Protein AF-A0ABD2MLB4-F1 (afdb_monomer_lite)

Radius of gyration: 31.61 Å; chains: 1; bounding box: 56×36×117 Å

Sequence (147 aa):
MHKDCSLLENDLTQLEETDLIDKVALILRNTILKMEKTKLPSKIKTNDLIAGECAIPDKLDRFFKVFIGGKDIRRRDSLNCNRLSSSMAADAIFAYVDTLNGKETLHDTVGIIYQNIDNNSQSELNQDDGNAENSSPTRPPQKENDL

Secondary structure (DSSP, 8-state):
--SSHHHHHHHHHHHHHHHHHHHHHHHHHHHHHT---PPPPSS--HHHHHH-SSPPPHHHHHHHHHHHH-S-HHHHTSHHHHHHHHHHHHHHHHHHHHHHHT--HHHHHHHHHHHHHHHTTSTTS----------------------

pLDDT: mean 73.86, std 20.52, range [32.25, 96.62]

Foldseek 3Di:
DPPPVVVVVVVVVVVVVVVVVVVLVVVLLVQLVPFDFADADPDDDPVSVVVDRGDQDPSQLVVQLCVPQNPDPVSSPDPVNNVVSRVVSVVVSVVSVCVVVVDPVVCVVVVVVVVVVVVVVPVPPDDDDDDDDDDDDDDDDDDDDDD

Organism: NCBI:txid559131

Structure (mmCIF, N/CA/C/O backbone):
data_AF-A0ABD2MLB4-F1
#
_entry.id   AF-A0ABD2MLB4-F1
#
loop_
_atom_site.group_PDB
_atom_site.id
_atom_site.type_symbol
_atom_site.label_atom_id
_atom_site.label_alt_id
_atom_site.label_comp_id
_atom_site.label_asym_id
_atom_site.label_entity_id
_atom_site.label_seq_id
_atom_site.pdbx_PDB_ins_code
_atom_site.Cartn_x
_atom_site.Cartn_y
_atom_site.Cartn_z
_atom_site.occupancy
_atom_site.B_iso_or_equiv
_atom_site.auth_seq_id
_atom_site.auth_comp_id
_atom_site.auth_asym_id
_atom_site.auth_atom_id
_atom_site.pdbx_PDB_model_num
ATOM 1 N N . MET A 1 1 ? 21.680 5.109 -42.507 1.00 45.09 1 MET A N 1
ATOM 2 C CA . MET A 1 1 ? 20.267 5.419 -42.190 1.00 45.09 1 MET A CA 1
ATOM 3 C C . MET A 1 1 ? 19.726 4.380 -41.204 1.00 45.09 1 MET A C 1
ATOM 5 O O . MET A 1 1 ? 18.995 3.491 -41.607 1.00 45.09 1 MET A O 1
ATOM 9 N N . HIS A 1 2 ? 20.156 4.414 -39.939 1.00 51.91 2 HIS A N 1
ATOM 10 C CA . HIS A 1 2 ? 19.795 3.399 -38.923 1.00 51.91 2 HIS A CA 1
ATOM 11 C C . HIS A 1 2 ? 19.456 4.015 -37.551 1.00 51.91 2 HIS A C 1
ATOM 13 O O . HIS A 1 2 ? 19.397 3.301 -36.561 1.00 51.91 2 HIS A O 1
ATOM 19 N N . LYS A 1 3 ? 19.266 5.340 -37.470 1.00 54.56 3 LYS A N 1
ATOM 20 C CA . LYS A 1 3 ? 19.059 6.044 -36.191 1.00 54.56 3 LYS A CA 1
ATOM 21 C C . LYS A 1 3 ? 17.592 6.352 -35.866 1.00 54.56 3 LYS A C 1
ATOM 23 O O . LYS A 1 3 ? 17.296 6.634 -34.714 1.00 54.56 3 LYS A O 1
ATOM 28 N N . ASP A 1 4 ? 16.688 6.231 -36.837 1.00 56.69 4 ASP A N 1
ATOM 29 C CA . ASP A 1 4 ? 15.290 6.654 -36.660 1.00 56.69 4 ASP A CA 1
ATOM 30 C C . ASP A 1 4 ? 14.377 5.518 -36.156 1.00 56.69 4 ASP A C 1
ATOM 32 O O . ASP A 1 4 ? 13.386 5.776 -35.484 1.00 56.69 4 ASP A O 1
ATOM 36 N N . CYS A 1 5 ? 14.741 4.250 -36.393 1.00 54.59 5 CYS A N 1
ATOM 37 C CA . CYS A 1 5 ? 13.963 3.094 -35.920 1.00 54.59 5 CYS A CA 1
ATOM 38 C C . CYS A 1 5 ? 14.118 2.852 -34.408 1.00 54.59 5 CYS A C 1
ATOM 40 O O . CYS A 1 5 ? 13.152 2.504 -33.740 1.00 54.59 5 CYS A O 1
ATOM 42 N N . SER A 1 6 ? 15.314 3.088 -33.856 1.00 60.94 6 SER A N 1
ATOM 43 C CA . SER A 1 6 ? 15.604 2.857 -32.434 1.00 60.94 6 SER A CA 1
ATOM 44 C C . SER A 1 6 ? 14.951 3.876 -31.498 1.00 60.94 6 SER A C 1
ATOM 46 O O . SER A 1 6 ? 14.780 3.593 -30.320 1.00 60.94 6 SER A O 1
ATOM 48 N N . LEU A 1 7 ? 14.621 5.075 -31.990 1.00 60.75 7 LEU A N 1
ATOM 49 C CA . LEU A 1 7 ? 13.908 6.083 -31.197 1.00 60.75 7 LEU A CA 1
ATOM 50 C C . LEU A 1 7 ? 12.428 5.715 -31.040 1.00 60.75 7 LEU A C 1
ATOM 52 O O . LEU A 1 7 ? 11.910 5.740 -29.931 1.00 60.75 7 LEU A O 1
ATOM 56 N N . LEU A 1 8 ? 11.788 5.270 -32.124 1.00 65.12 8 LEU A N 1
ATOM 57 C CA . LEU A 1 8 ? 10.371 4.899 -32.120 1.00 65.12 8 LEU A CA 1
ATOM 58 C C . LEU A 1 8 ? 10.072 3.676 -31.242 1.00 65.12 8 LEU A C 1
ATOM 60 O O . LEU A 1 8 ? 9.047 3.654 -30.570 1.00 65.12 8 LEU A O 1
ATOM 64 N N . GLU A 1 9 ? 10.957 2.675 -31.211 1.00 67.94 9 GLU A N 1
ATOM 65 C CA . GLU A 1 9 ? 10.785 1.498 -30.339 1.00 67.94 9 GLU A CA 1
ATOM 66 C C . GLU A 1 9 ? 10.894 1.849 -28.848 1.00 67.94 9 GLU A C 1
ATOM 68 O O . GLU A 1 9 ? 10.151 1.306 -28.027 1.00 67.94 9 GLU A O 1
ATOM 73 N N . ASN A 1 10 ? 11.778 2.788 -28.495 1.00 71.62 10 ASN A N 1
ATOM 74 C CA . ASN A 1 10 ? 11.941 3.257 -27.118 1.00 71.62 10 ASN A CA 1
ATOM 75 C C . ASN A 1 10 ? 10.748 4.103 -26.651 1.00 71.62 10 ASN A C 1
ATOM 77 O O . ASN A 1 10 ? 10.322 3.987 -25.506 1.00 71.62 10 ASN A O 1
ATOM 81 N N . ASP A 1 11 ? 10.188 4.929 -27.533 1.00 73.62 11 ASP A N 1
ATOM 82 C CA . ASP A 1 11 ? 9.015 5.744 -27.211 1.00 73.62 11 ASP A CA 1
ATOM 83 C C . ASP A 1 11 ? 7.753 4.878 -27.069 1.00 73.62 11 ASP A C 1
ATOM 85 O O . ASP A 1 11 ? 6.936 5.101 -26.173 1.00 73.62 11 ASP A O 1
ATOM 89 N N . LEU A 1 12 ? 7.609 3.845 -27.909 1.00 70.75 12 LEU A N 1
ATOM 90 C CA . LEU A 1 12 ? 6.480 2.913 -27.839 1.00 70.75 12 LEU A CA 1
ATOM 91 C C . LEU A 1 12 ? 6.517 2.074 -26.553 1.00 70.75 12 LEU A C 1
ATOM 93 O O . LEU A 1 12 ? 5.494 1.913 -25.892 1.00 70.75 12 LEU A O 1
ATOM 97 N N . THR A 1 13 ? 7.700 1.597 -26.159 1.00 77.50 13 THR A N 1
ATOM 98 C CA . THR A 1 13 ? 7.878 0.847 -24.904 1.00 77.50 13 THR A CA 1
ATOM 99 C C . THR A 1 13 ? 7.628 1.712 -23.671 1.00 77.50 13 THR A C 1
ATOM 101 O O . THR A 1 13 ? 6.965 1.261 -22.741 1.00 77.50 13 THR A O 1
ATOM 104 N N . GLN A 1 14 ? 8.065 2.974 -23.669 1.00 78.50 14 GLN A N 1
ATOM 105 C CA . GLN A 1 14 ? 7.768 3.903 -22.570 1.00 78.50 14 GLN A CA 1
ATOM 106 C C . GLN A 1 14 ? 6.272 4.206 -22.433 1.00 78.50 14 GLN A C 1
ATOM 108 O O . GLN A 1 14 ? 5.761 4.316 -21.313 1.00 78.50 14 GLN A O 1
ATOM 113 N N . LEU A 1 15 ? 5.559 4.332 -23.557 1.00 78.94 15 LEU A N 1
ATOM 114 C CA . LEU A 1 15 ? 4.114 4.547 -23.545 1.00 78.94 15 LEU A CA 1
ATOM 115 C C . LEU A 1 15 ? 3.385 3.338 -22.938 1.00 78.94 15 LEU A C 1
ATOM 117 O O . LEU A 1 15 ? 2.549 3.505 -22.052 1.00 78.94 15 LEU A O 1
ATOM 121 N N . GLU A 1 16 ? 3.765 2.121 -23.338 1.00 88.81 16 GLU A N 1
ATOM 122 C CA . GLU A 1 16 ? 3.211 0.878 -22.784 1.00 88.81 16 GLU A CA 1
ATOM 123 C C . GLU A 1 16 ? 3.507 0.712 -21.282 1.00 88.81 16 GLU A C 1
ATOM 125 O O . GLU A 1 16 ? 2.643 0.273 -20.515 1.00 88.81 16 GLU A O 1
ATOM 130 N N . GLU A 1 17 ? 4.713 1.078 -20.838 1.00 89.69 17 GLU A N 1
ATOM 131 C CA . GLU A 1 17 ? 5.088 1.052 -19.420 1.00 89.69 17 GLU A CA 1
ATOM 132 C C . GLU A 1 17 ? 4.268 2.047 -18.591 1.00 89.69 17 GLU A C 1
ATOM 134 O O . GLU A 1 17 ? 3.810 1.705 -17.496 1.00 89.69 17 GLU A O 1
ATOM 139 N N . THR A 1 18 ? 4.033 3.249 -19.119 1.00 90.44 18 THR A N 1
ATOM 140 C CA . THR A 1 18 ? 3.243 4.289 -18.443 1.00 90.44 18 THR A CA 1
ATOM 141 C C . THR A 1 18 ? 1.794 3.841 -18.258 1.00 90.44 18 THR A C 1
ATOM 143 O O . THR A 1 18 ? 1.277 3.866 -17.138 1.00 90.44 18 THR A O 1
ATOM 146 N N . ASP A 1 19 ? 1.170 3.315 -19.315 1.00 93.31 19 ASP A N 1
ATOM 147 C CA . ASP A 1 19 ? -0.199 2.792 -19.259 1.00 93.31 19 ASP A CA 1
ATOM 148 C C . ASP A 1 19 ? -0.334 1.639 -18.250 1.00 93.31 19 ASP A C 1
ATOM 150 O O . ASP A 1 19 ? -1.340 1.510 -17.538 1.00 93.31 19 ASP A O 1
ATOM 154 N N . LEU A 1 20 ? 0.689 0.783 -18.158 1.00 94.25 20 LEU A N 1
ATOM 155 C CA . LEU A 1 20 ? 0.720 -0.305 -17.188 1.00 94.25 20 LEU A CA 1
ATOM 156 C C . LEU A 1 20 ? 0.802 0.222 -15.750 1.00 94.25 20 LEU A C 1
ATOM 158 O O . LEU A 1 20 ? 0.075 -0.274 -14.881 1.00 94.25 20 LEU A O 1
ATOM 162 N N . ILE A 1 21 ? 1.661 1.212 -15.497 1.00 94.25 21 ILE A N 1
ATOM 163 C CA . ILE A 1 21 ? 1.806 1.848 -14.183 1.00 94.25 21 ILE A CA 1
ATOM 164 C C . ILE A 1 21 ? 0.480 2.482 -13.758 1.00 94.25 21 ILE A C 1
ATOM 166 O O . ILE A 1 21 ? -0.002 2.191 -12.659 1.00 94.25 21 ILE A O 1
ATOM 170 N N . ASP A 1 22 ? -0.159 3.254 -14.637 1.00 94.69 22 ASP A N 1
ATOM 171 C CA . ASP A 1 22 ? -1.439 3.908 -14.354 1.00 94.69 22 ASP A CA 1
ATOM 172 C C . ASP A 1 22 ? -2.541 2.892 -14.058 1.00 94.69 22 ASP A C 1
ATOM 174 O O . ASP A 1 22 ? -3.305 3.026 -13.095 1.00 94.69 22 ASP A O 1
ATOM 178 N N . LYS A 1 23 ? -2.593 1.802 -14.826 1.00 96.12 23 LYS A N 1
ATOM 179 C CA . LYS A 1 23 ? -3.549 0.719 -14.589 1.00 96.12 23 LYS A CA 1
ATOM 180 C C . LYS A 1 23 ? -3.341 0.062 -13.226 1.00 96.12 23 LYS A C 1
ATOM 182 O O . LYS A 1 23 ? -4.318 -0.194 -12.516 1.00 96.12 23 LYS A O 1
ATOM 187 N N . VAL A 1 24 ? -2.093 -0.211 -12.839 1.00 95.19 24 VAL A N 1
ATOM 188 C CA . VAL A 1 24 ? -1.772 -0.761 -11.513 1.00 95.19 24 VAL A CA 1
ATOM 189 C C . VAL A 1 24 ? -2.162 0.234 -10.420 1.00 95.19 24 VAL A C 1
ATOM 191 O O . VAL A 1 24 ? -2.844 -0.157 -9.470 1.00 95.19 24 VAL A O 1
ATOM 194 N N . ALA A 1 25 ? -1.819 1.513 -10.576 1.00 94.19 25 ALA A N 1
ATOM 195 C CA . ALA A 1 25 ? -2.162 2.565 -9.626 1.00 94.19 25 ALA A CA 1
ATOM 196 C C . ALA A 1 25 ? -3.681 2.673 -9.417 1.00 94.19 25 ALA A C 1
ATOM 198 O O . ALA A 1 25 ? -4.150 2.676 -8.277 1.00 94.19 25 ALA A O 1
ATOM 199 N N . LEU A 1 26 ? -4.474 2.658 -10.493 1.00 94.94 26 LEU A N 1
ATOM 200 C CA . LEU A 1 26 ? -5.938 2.677 -10.421 1.00 94.94 26 LEU A CA 1
ATOM 201 C C . LEU A 1 26 ? -6.509 1.441 -9.717 1.00 94.94 26 LEU A C 1
ATOM 203 O O . LEU A 1 26 ? -7.459 1.556 -8.937 1.00 94.94 26 LEU A O 1
ATOM 207 N N . ILE A 1 27 ? -5.938 0.256 -9.955 1.00 95.88 27 ILE A N 1
ATOM 208 C CA . ILE A 1 27 ? -6.348 -0.973 -9.264 1.00 95.88 27 ILE A CA 1
ATOM 209 C C . ILE A 1 27 ? -6.075 -0.861 -7.762 1.00 95.88 27 ILE A C 1
ATOM 211 O O . ILE A 1 27 ? -6.960 -1.184 -6.963 1.00 95.88 27 ILE A O 1
ATOM 215 N N . LEU A 1 28 ? -4.885 -0.404 -7.368 1.00 95.50 28 LEU A N 1
ATOM 216 C CA . LEU A 1 28 ? -4.516 -0.248 -5.959 1.00 95.50 28 LEU A CA 1
ATOM 217 C C . LEU A 1 28 ? -5.380 0.818 -5.279 1.00 95.50 28 LEU A C 1
ATOM 219 O O . LEU A 1 28 ? -5.978 0.539 -4.241 1.00 95.50 28 LEU A O 1
ATOM 223 N N . ARG A 1 29 ? -5.569 1.977 -5.919 1.00 93.00 29 ARG A N 1
ATOM 224 C CA . ARG A 1 29 ? -6.463 3.051 -5.460 1.00 93.00 29 ARG A CA 1
ATOM 225 C C . ARG A 1 29 ? -7.878 2.541 -5.205 1.00 93.00 29 ARG A C 1
ATOM 227 O O . ARG A 1 29 ? -8.436 2.748 -4.133 1.00 93.00 29 ARG A O 1
ATOM 234 N N . ASN A 1 30 ? -8.458 1.836 -6.174 1.00 93.00 30 ASN A N 1
ATOM 235 C CA . ASN A 1 30 ? -9.805 1.282 -6.043 1.00 93.00 30 ASN A CA 1
ATOM 236 C C . ASN A 1 30 ? -9.890 0.193 -4.970 1.00 93.00 30 ASN A C 1
ATOM 238 O O . ASN A 1 30 ? -10.950 0.007 -4.378 1.00 93.00 30 ASN A O 1
ATOM 242 N N . THR A 1 31 ? -8.794 -0.525 -4.724 1.00 94.00 31 THR A N 1
ATOM 243 C CA . THR A 1 31 ? -8.714 -1.512 -3.644 1.00 94.00 31 THR A CA 1
ATOM 244 C C . THR A 1 31 ? -8.750 -0.820 -2.281 1.00 94.00 31 THR A C 1
ATOM 246 O O . THR A 1 31 ? -9.524 -1.237 -1.426 1.00 94.00 31 THR A O 1
ATOM 249 N N . ILE A 1 32 ? -7.998 0.271 -2.102 1.00 91.62 32 ILE A N 1
ATOM 250 C CA . ILE A 1 32 ? -8.011 1.072 -0.867 1.00 91.62 32 ILE A CA 1
ATOM 251 C C . ILE A 1 32 ? -9.375 1.749 -0.670 1.00 91.62 32 ILE A C 1
ATOM 253 O O . ILE A 1 32 ? -9.913 1.746 0.426 1.00 91.62 32 ILE A O 1
ATOM 257 N N . LEU A 1 33 ? -10.001 2.280 -1.724 1.00 89.69 33 LEU A N 1
ATOM 258 C CA . LEU A 1 33 ? -11.321 2.918 -1.607 1.00 89.69 33 LEU A CA 1
ATOM 259 C C . LEU A 1 33 ? -12.436 1.968 -1.161 1.00 89.69 33 LEU A C 1
ATOM 261 O O . LEU A 1 33 ? -13.381 2.400 -0.506 1.00 89.69 33 LEU A O 1
ATOM 265 N N . LYS A 1 34 ? -12.358 0.697 -1.561 1.00 89.94 34 LYS A N 1
ATOM 266 C CA . LYS A 1 34 ? -13.395 -0.311 -1.299 1.00 89.94 34 LYS A CA 1
ATOM 267 C C . LYS A 1 34 ? -13.144 -1.123 -0.031 1.00 89.94 34 LYS A C 1
ATOM 269 O O . LYS A 1 34 ? -13.905 -2.045 0.239 1.00 89.94 34 LYS A O 1
ATOM 274 N N . MET A 1 35 ? -12.076 -0.830 0.706 1.00 88.88 35 MET A N 1
ATOM 275 C CA . MET A 1 35 ? -11.754 -1.567 1.920 1.00 88.88 35 MET A CA 1
ATOM 276 C C . MET A 1 35 ? -12.765 -1.279 3.032 1.00 88.88 35 MET A C 1
ATOM 278 O O . MET A 1 35 ? -13.222 -0.146 3.207 1.00 88.88 35 MET A O 1
ATOM 282 N N . GLU A 1 36 ? -13.084 -2.304 3.812 1.00 84.62 36 GLU A N 1
ATOM 283 C CA . GLU A 1 36 ? -13.918 -2.156 4.997 1.00 84.62 36 GLU A CA 1
ATOM 284 C C . GLU A 1 36 ? -13.094 -1.547 6.137 1.00 84.62 36 GLU A C 1
ATOM 286 O O . GLU A 1 36 ? -11.960 -1.955 6.394 1.00 84.62 36 GLU A O 1
ATOM 291 N N . LYS A 1 37 ? -13.667 -0.546 6.810 1.00 82.19 37 LYS A N 1
ATOM 292 C CA . LYS A 1 37 ? -13.062 0.108 7.974 1.00 82.19 37 LYS A CA 1
ATOM 293 C C . LYS A 1 37 ? -13.878 -0.241 9.203 1.00 82.19 37 LYS A C 1
ATOM 295 O O . LYS A 1 37 ? -15.079 0.031 9.248 1.00 82.19 37 LYS A O 1
ATOM 300 N N . THR A 1 38 ? -13.230 -0.816 10.203 1.00 81.56 38 THR A N 1
ATOM 301 C CA . THR A 1 38 ? -13.851 -1.101 11.494 1.00 81.56 38 THR A CA 1
ATOM 302 C C . THR A 1 38 ? -13.554 0.039 12.450 1.00 81.56 38 THR A C 1
ATOM 304 O O . THR A 1 38 ? -12.399 0.410 12.642 1.00 81.56 38 THR A O 1
ATOM 307 N N . LYS A 1 39 ? -14.597 0.605 13.063 1.00 79.12 39 LYS A N 1
ATOM 308 C CA . LYS A 1 39 ? -14.409 1.614 14.108 1.00 79.12 39 LYS A CA 1
ATOM 309 C C . LYS A 1 39 ? -13.783 0.960 15.333 1.00 79.12 39 LYS A C 1
ATOM 311 O O . LYS A 1 39 ? -14.270 -0.078 15.783 1.00 79.12 39 LYS A O 1
ATOM 316 N N . LEU A 1 40 ? -12.761 1.604 15.889 1.00 80.12 40 LEU A N 1
ATOM 317 C CA . LEU A 1 40 ? -12.203 1.208 17.175 1.00 80.12 40 LEU A CA 1
ATOM 318 C C . LEU A 1 40 ? -13.282 1.272 18.273 1.00 80.12 40 LEU A C 1
ATOM 320 O O . LEU A 1 40 ? -14.158 2.147 18.244 1.00 80.12 40 LEU A O 1
ATOM 324 N N . PRO A 1 41 ? -13.245 0.345 19.244 1.00 83.00 41 PRO A N 1
ATOM 325 C CA . PRO A 1 41 ? -14.149 0.377 20.383 1.00 83.00 41 PRO A CA 1
ATOM 326 C C . PRO A 1 41 ? -13.892 1.623 21.241 1.00 83.00 41 PRO A C 1
ATOM 328 O O . PRO A 1 41 ? -12.777 2.131 21.316 1.00 83.00 41 PRO A O 1
ATOM 331 N N . SER A 1 42 ? -14.921 2.089 21.955 1.00 83.19 42 SER A N 1
ATOM 332 C CA . SER A 1 42 ? -14.832 3.2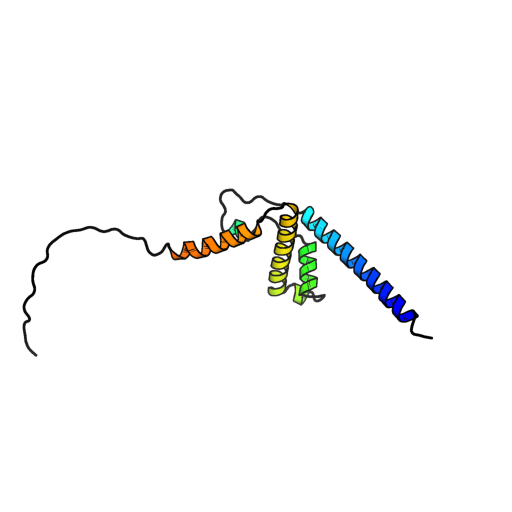90 22.805 1.00 83.19 42 SER A CA 1
ATOM 333 C C . SER A 1 42 ? -13.792 3.180 23.925 1.00 83.19 42 SER A C 1
ATOM 335 O O . SER A 1 42 ? -13.241 4.188 24.357 1.00 83.19 42 SER A O 1
ATOM 337 N N . LYS A 1 43 ? -13.510 1.962 24.398 1.00 87.31 43 LYS A N 1
ATOM 338 C CA . LYS A 1 43 ? -12.449 1.671 25.364 1.00 87.31 43 LYS A CA 1
ATOM 339 C C . LYS A 1 43 ? -11.350 0.868 24.672 1.00 87.31 43 LYS A C 1
ATOM 341 O O . LYS A 1 43 ? -11.429 -0.357 24.616 1.00 87.31 43 LYS A O 1
ATOM 346 N N . ILE A 1 44 ? -10.356 1.581 24.153 1.00 85.25 44 ILE A N 1
ATOM 347 C CA . ILE A 1 44 ? -9.230 1.023 23.398 1.00 85.25 44 ILE A CA 1
ATOM 348 C C . ILE A 1 44 ? -8.314 0.212 24.324 1.00 85.25 44 ILE A C 1
ATOM 350 O O . ILE A 1 44 ? -7.943 0.668 25.408 1.00 85.25 44 ILE A O 1
ATOM 354 N N . LYS A 1 45 ? -7.930 -0.990 23.887 1.00 88.50 45 LYS A N 1
ATOM 355 C CA . LYS A 1 45 ? -6.878 -1.817 24.493 1.00 88.50 45 LYS A CA 1
ATOM 356 C C . LYS A 1 45 ? -5.672 -1.920 23.559 1.00 88.50 45 LYS A C 1
ATOM 358 O O . LYS A 1 45 ? -5.772 -1.682 22.360 1.00 88.50 45 LYS A O 1
ATOM 363 N N . THR A 1 46 ? -4.536 -2.373 24.089 1.00 82.38 46 THR A N 1
ATOM 364 C CA . THR A 1 46 ? -3.302 -2.598 23.312 1.00 82.38 46 THR A CA 1
ATOM 365 C C . THR A 1 46 ? -3.521 -3.501 22.096 1.00 82.38 46 THR A C 1
ATOM 367 O O . THR A 1 46 ? -2.986 -3.229 21.028 1.00 82.38 46 THR A O 1
ATOM 370 N N . ASN A 1 47 ? -4.349 -4.541 22.222 1.00 82.19 47 ASN A N 1
ATOM 371 C CA . ASN A 1 47 ? -4.647 -5.437 21.101 1.00 82.19 47 ASN A CA 1
ATOM 372 C C . ASN A 1 47 ? -5.433 -4.741 19.981 1.00 82.19 47 ASN A C 1
ATOM 374 O O . ASN A 1 47 ? -5.226 -5.072 18.819 1.00 82.19 47 ASN A O 1
ATOM 378 N N . ASP A 1 48 ? -6.286 -3.771 20.316 1.00 77.69 48 ASP A N 1
ATOM 379 C CA . ASP A 1 48 ? -7.057 -3.011 19.328 1.00 77.69 48 ASP A CA 1
ATOM 380 C C . ASP A 1 48 ? -6.132 -2.067 18.541 1.00 77.69 48 ASP A C 1
ATOM 382 O O . ASP A 1 48 ? -6.269 -1.928 17.329 1.00 77.69 48 ASP A O 1
ATOM 386 N N . LEU A 1 49 ? -5.127 -1.488 19.212 1.00 76.81 49 LEU A N 1
ATOM 387 C CA . LEU A 1 49 ? -4.073 -0.684 18.577 1.00 76.81 49 LEU A CA 1
ATOM 388 C C . LEU A 1 49 ? -3.202 -1.519 17.630 1.00 76.81 49 LEU A C 1
ATOM 390 O O . LEU A 1 49 ? -2.881 -1.064 16.537 1.00 76.81 49 LEU A O 1
ATOM 394 N N . ILE A 1 50 ? -2.832 -2.738 18.038 1.00 77.94 50 ILE A N 1
ATOM 395 C CA . ILE A 1 50 ? -2.040 -3.658 17.206 1.00 77.94 50 ILE A CA 1
ATOM 396 C C . ILE A 1 50 ? -2.843 -4.126 15.985 1.00 77.94 50 ILE A C 1
ATOM 398 O O . ILE A 1 50 ? -2.276 -4.266 14.903 1.00 77.94 50 ILE A O 1
ATOM 402 N N . ALA A 1 51 ? -4.144 -4.380 16.150 1.00 77.38 51 ALA A N 1
ATOM 403 C CA . ALA A 1 51 ? -5.020 -4.793 15.056 1.00 77.38 51 ALA A CA 1
ATOM 404 C C . ALA A 1 51 ? -5.288 -3.656 14.054 1.00 77.38 51 ALA A C 1
ATOM 406 O O . ALA A 1 51 ? -5.413 -3.916 12.858 1.00 77.38 51 ALA A O 1
ATOM 407 N N . GLY A 1 52 ? -5.344 -2.411 14.535 1.00 76.38 52 GLY A N 1
ATOM 408 C CA . GLY A 1 52 ? -5.643 -1.238 13.721 1.00 76.38 52 GLY A CA 1
ATOM 409 C C . GLY A 1 52 ? -7.110 -1.163 13.280 1.00 76.38 52 GLY A C 1
ATOM 410 O O . GLY A 1 52 ? -7.936 -2.019 13.587 1.00 76.38 52 GLY A O 1
ATOM 411 N N . GLU A 1 53 ? -7.453 -0.103 12.547 1.00 78.06 53 GLU A N 1
ATOM 412 C CA . GLU A 1 53 ? -8.829 0.140 12.074 1.00 78.06 53 GLU A CA 1
ATOM 413 C C . GLU A 1 53 ? -9.186 -0.631 10.799 1.00 78.06 53 GLU A C 1
ATOM 415 O O . GLU A 1 53 ? -10.351 -0.677 10.389 1.00 78.06 53 GLU A O 1
ATOM 420 N N . CYS A 1 54 ? -8.184 -1.190 10.123 1.00 85.00 54 CYS A N 1
ATOM 421 C CA . CYS A 1 54 ? -8.385 -1.874 8.863 1.00 85.00 54 CYS A CA 1
ATOM 422 C C . CYS A 1 54 ? -7.295 -2.898 8.555 1.00 85.00 54 CYS A C 1
ATOM 424 O O . CYS A 1 54 ? -6.130 -2.734 8.913 1.00 85.00 54 CYS A O 1
ATOM 426 N N . ALA A 1 55 ? -7.690 -3.947 7.835 1.00 89.44 55 ALA A N 1
ATOM 427 C CA . ALA A 1 55 ? -6.765 -4.933 7.306 1.00 89.44 55 ALA A CA 1
ATOM 428 C C . ALA A 1 55 ? -6.155 -4.454 5.982 1.00 89.44 55 ALA A C 1
ATOM 430 O O . ALA A 1 55 ? -6.828 -3.839 5.150 1.00 89.44 55 ALA A O 1
ATOM 431 N N . ILE A 1 56 ? -4.882 -4.786 5.767 1.00 91.50 56 ILE A N 1
ATOM 432 C CA . ILE A 1 56 ? -4.182 -4.499 4.514 1.00 91.50 56 ILE A CA 1
ATOM 433 C C . ILE A 1 56 ? -4.755 -5.397 3.407 1.00 91.50 56 ILE A C 1
ATOM 435 O O . ILE A 1 56 ? -4.727 -6.619 3.552 1.00 91.50 56 ILE A O 1
ATOM 439 N N . PRO A 1 57 ? -5.235 -4.840 2.280 1.00 93.94 57 PRO A N 1
ATOM 440 C CA . PRO A 1 57 ? -5.756 -5.653 1.186 1.00 93.94 57 PRO A CA 1
ATOM 441 C C . PRO A 1 57 ? -4.675 -6.499 0.495 1.00 93.94 57 PRO A C 1
ATOM 443 O O . PRO A 1 57 ? -3.597 -5.991 0.179 1.00 93.94 57 PRO A O 1
ATOM 446 N N . ASP A 1 58 ? -5.006 -7.739 0.120 1.00 94.50 58 ASP A N 1
ATOM 447 C CA . ASP A 1 58 ? -4.073 -8.700 -0.504 1.00 94.50 58 ASP A CA 1
ATOM 448 C C . ASP A 1 58 ? -3.338 -8.153 -1.732 1.00 94.50 58 ASP A C 1
ATOM 450 O O . ASP A 1 58 ? -2.160 -8.431 -1.944 1.00 94.50 58 ASP A O 1
ATOM 454 N N . LYS A 1 59 ? -4.024 -7.365 -2.572 1.00 95.19 59 LYS A N 1
ATOM 455 C CA . LYS A 1 59 ? -3.412 -6.769 -3.772 1.00 95.19 59 LYS A CA 1
ATOM 456 C C . LYS A 1 59 ? -2.329 -5.757 -3.414 1.00 95.19 59 LYS A C 1
ATOM 458 O O . LYS A 1 59 ? -1.325 -5.679 -4.119 1.00 95.19 59 LYS A O 1
ATOM 463 N N . LEU A 1 60 ? -2.538 -5.003 -2.337 1.00 94.94 60 LEU A N 1
ATOM 464 C CA . LEU A 1 60 ? -1.594 -4.002 -1.860 1.00 94.94 60 LEU A CA 1
ATOM 465 C C . LEU A 1 60 ? -0.398 -4.676 -1.182 1.00 94.94 60 LEU A C 1
ATOM 467 O O . LEU A 1 60 ? 0.739 -4.365 -1.525 1.00 94.94 60 LEU A O 1
ATOM 471 N N . ASP A 1 61 ? -0.646 -5.671 -0.324 1.00 95.31 61 ASP A N 1
ATOM 472 C CA . ASP A 1 61 ? 0.426 -6.481 0.271 1.00 95.31 61 ASP A CA 1
ATOM 473 C C . ASP A 1 61 ? 1.254 -7.189 -0.812 1.00 95.31 61 ASP A C 1
ATOM 475 O O . ASP A 1 61 ? 2.484 -7.140 -0.821 1.00 95.31 61 ASP A O 1
ATOM 479 N N . ARG A 1 62 ? 0.591 -7.789 -1.806 1.00 95.56 62 ARG A N 1
ATOM 480 C CA . ARG A 1 62 ? 1.274 -8.432 -2.930 1.00 95.56 62 ARG A CA 1
ATOM 481 C C . ARG A 1 62 ? 2.126 -7.446 -3.721 1.00 95.56 62 ARG A C 1
ATOM 483 O O . ARG A 1 62 ? 3.235 -7.813 -4.114 1.00 95.56 62 ARG A O 1
ATOM 490 N N . PHE A 1 63 ? 1.616 -6.242 -3.976 1.00 96.38 63 PHE A N 1
ATOM 491 C CA . PHE A 1 63 ? 2.355 -5.199 -4.678 1.00 96.38 63 PHE A CA 1
ATOM 492 C C . PHE A 1 63 ? 3.634 -4.835 -3.922 1.00 96.38 63 PHE A C 1
ATOM 494 O O . PHE A 1 63 ? 4.718 -4.967 -4.490 1.00 96.38 63 PHE A O 1
ATOM 501 N N . PHE A 1 64 ? 3.540 -4.483 -2.637 1.00 96.62 64 PHE A N 1
ATOM 502 C CA . PHE A 1 64 ? 4.712 -4.088 -1.854 1.00 96.62 64 PHE A CA 1
ATOM 503 C C . PHE A 1 64 ? 5.697 -5.239 -1.634 1.00 96.62 64 PHE A C 1
ATOM 505 O O . PHE A 1 64 ? 6.904 -5.034 -1.757 1.00 96.62 64 PHE A O 1
ATOM 512 N N . LYS A 1 65 ? 5.228 -6.478 -1.443 1.00 96.06 65 LYS A N 1
ATOM 513 C CA . LYS A 1 65 ? 6.109 -7.658 -1.434 1.00 96.06 65 LYS A CA 1
ATOM 514 C C . LYS A 1 65 ? 6.894 -7.801 -2.730 1.00 96.06 65 LYS A C 1
ATOM 516 O O . LYS A 1 65 ? 8.095 -8.049 -2.689 1.00 96.06 65 LYS A O 1
ATOM 521 N N . VAL A 1 66 ? 6.246 -7.658 -3.886 1.00 95.88 66 VAL A N 1
ATOM 522 C CA . VAL A 1 66 ? 6.941 -7.718 -5.184 1.00 95.88 66 VAL A CA 1
ATOM 523 C C . VAL A 1 66 ? 7.891 -6.534 -5.356 1.00 95.88 66 VAL A C 1
ATOM 525 O O . VAL A 1 66 ? 9.002 -6.732 -5.838 1.00 95.88 66 VAL A O 1
ATOM 528 N N . PHE A 1 67 ? 7.496 -5.339 -4.921 1.00 94.94 67 PHE A N 1
ATOM 529 C CA . PHE A 1 67 ? 8.313 -4.131 -5.000 1.00 94.94 67 PHE A CA 1
ATOM 530 C C . PHE A 1 67 ? 9.600 -4.238 -4.162 1.00 94.94 67 PHE A C 1
ATOM 532 O O . PHE A 1 67 ? 10.688 -3.947 -4.648 1.00 94.94 67 PHE A O 1
ATOM 539 N N . ILE A 1 68 ? 9.498 -4.738 -2.929 1.00 95.06 68 ILE A N 1
ATOM 540 C CA . ILE A 1 68 ? 10.618 -4.869 -1.985 1.00 95.06 68 ILE A CA 1
ATOM 541 C C . ILE A 1 68 ? 11.457 -6.120 -2.284 1.00 95.06 68 ILE A C 1
ATOM 543 O O . ILE A 1 68 ? 12.688 -6.077 -2.384 1.00 95.06 68 ILE A O 1
ATOM 547 N N . GLY A 1 69 ? 10.786 -7.270 -2.376 1.00 91.69 69 GLY A N 1
ATOM 548 C CA . GLY A 1 69 ? 11.401 -8.593 -2.459 1.00 91.69 69 GLY A CA 1
ATOM 549 C C . GLY A 1 69 ? 11.728 -9.043 -3.882 1.00 91.69 69 GLY A C 1
ATOM 550 O O . GLY A 1 69 ? 12.544 -9.950 -4.059 1.00 91.69 69 GLY A O 1
ATOM 551 N N . GLY A 1 70 ? 11.167 -8.394 -4.903 1.00 92.38 70 GLY A N 1
ATOM 552 C CA . GLY A 1 70 ? 11.299 -8.797 -6.300 1.00 92.38 70 GLY A CA 1
ATOM 553 C C . GLY A 1 70 ? 10.452 -10.028 -6.645 1.00 92.38 70 GLY A C 1
ATOM 554 O O . GLY A 1 70 ? 9.456 -10.343 -5.993 1.00 92.38 70 GLY A O 1
ATOM 555 N N . LYS A 1 71 ? 10.844 -10.750 -7.704 1.00 89.25 71 LYS A N 1
ATOM 556 C CA . LYS A 1 71 ? 10.122 -11.950 -8.175 1.00 89.25 71 LYS A CA 1
ATOM 557 C C . LYS A 1 71 ? 10.366 -13.193 -7.304 1.00 89.25 71 LYS A C 1
ATOM 559 O O . LYS A 1 71 ? 9.535 -14.103 -7.311 1.00 89.25 71 LYS A O 1
ATOM 564 N N . ASP A 1 72 ? 11.456 -13.228 -6.536 1.00 91.88 72 ASP A N 1
ATOM 565 C CA . ASP A 1 72 ? 11.798 -14.360 -5.670 1.00 91.88 72 ASP A CA 1
ATOM 566 C C . ASP A 1 72 ? 10.771 -14.514 -4.534 1.00 91.88 72 ASP A C 1
ATOM 568 O O . ASP A 1 72 ? 10.537 -13.603 -3.743 1.00 91.88 72 ASP A O 1
ATOM 572 N N . ILE A 1 73 ? 10.119 -15.676 -4.467 1.00 90.12 73 ILE A N 1
ATOM 573 C CA . ILE A 1 73 ? 9.118 -15.995 -3.440 1.00 90.12 73 ILE A CA 1
ATOM 574 C C . ILE A 1 73 ? 9.772 -16.089 -2.057 1.00 90.12 73 ILE A C 1
ATOM 576 O O . ILE A 1 73 ? 9.251 -15.530 -1.098 1.00 90.12 73 ILE A O 1
ATOM 580 N N . ARG A 1 74 ? 10.958 -16.701 -1.953 1.00 91.62 74 ARG A N 1
ATOM 581 C CA . ARG A 1 74 ? 11.632 -16.921 -0.663 1.00 91.62 74 ARG A CA 1
ATOM 582 C C . ARG A 1 74 ? 11.988 -15.601 0.007 1.00 91.62 74 ARG A C 1
ATOM 584 O O . ARG A 1 74 ? 11.828 -15.444 1.213 1.00 91.62 74 ARG A O 1
ATOM 591 N N . ARG A 1 75 ? 12.439 -14.628 -0.790 1.00 90.00 75 ARG A N 1
ATOM 592 C CA . ARG A 1 75 ? 12.745 -13.278 -0.304 1.00 90.00 75 ARG A CA 1
ATOM 593 C C . ARG A 1 75 ? 11.484 -12.541 0.155 1.00 90.00 75 ARG A C 1
ATOM 595 O O . ARG A 1 75 ? 11.535 -11.843 1.168 1.00 90.00 75 ARG A O 1
ATOM 602 N N . ARG A 1 76 ? 10.361 -12.728 -0.545 1.00 92.25 76 ARG A N 1
ATOM 603 C CA . ARG A 1 76 ? 9.064 -12.115 -0.211 1.00 92.25 76 ARG A CA 1
ATOM 604 C C . ARG A 1 76 ? 8.435 -12.650 1.067 1.00 92.25 76 ARG A C 1
ATOM 606 O O . ARG A 1 76 ? 7.776 -11.888 1.764 1.00 92.25 76 ARG A O 1
ATOM 613 N N . ASP A 1 77 ? 8.700 -13.906 1.398 1.00 92.75 77 ASP A N 1
ATOM 614 C CA . ASP A 1 77 ? 8.176 -14.535 2.613 1.00 92.75 77 ASP A CA 1
ATOM 615 C C . ASP A 1 77 ? 9.076 -14.300 3.839 1.00 92.75 77 ASP A C 1
ATOM 617 O O . ASP A 1 77 ? 8.752 -14.715 4.952 1.00 92.75 77 ASP A O 1
ATOM 621 N N . SER A 1 78 ? 10.203 -13.599 3.667 1.00 94.81 78 SER A N 1
ATOM 622 C CA . SER A 1 78 ? 11.074 -13.237 4.784 1.00 94.81 78 SER A CA 1
ATOM 623 C C . SER A 1 78 ? 10.366 -12.309 5.776 1.00 94.81 78 SER A C 1
ATOM 625 O O . SER A 1 78 ? 9.587 -11.431 5.397 1.00 94.81 78 SER A O 1
ATOM 627 N N . LEU A 1 79 ? 10.691 -12.453 7.066 1.00 95.44 79 LEU A N 1
ATOM 628 C CA . LEU A 1 79 ? 10.141 -11.606 8.130 1.00 95.44 79 LEU A CA 1
ATOM 629 C C . LEU A 1 79 ? 10.341 -10.112 7.835 1.00 95.44 79 LEU A C 1
ATOM 631 O O . LEU A 1 79 ? 9.421 -9.320 8.009 1.00 95.44 79 LEU A O 1
ATOM 635 N N . ASN A 1 80 ? 11.522 -9.732 7.343 1.00 94.25 80 ASN A N 1
ATOM 636 C CA . ASN A 1 80 ? 11.821 -8.342 7.009 1.00 94.25 80 ASN A CA 1
ATOM 637 C C . ASN A 1 80 ? 10.973 -7.831 5.838 1.00 94.25 80 ASN A C 1
ATOM 639 O O . ASN A 1 80 ? 10.473 -6.711 5.909 1.00 94.25 80 ASN A O 1
ATOM 643 N N . CYS A 1 81 ? 10.770 -8.638 4.789 1.00 95.19 81 CYS A N 1
ATOM 644 C CA . CYS A 1 81 ? 9.921 -8.233 3.669 1.00 95.19 81 CYS A CA 1
ATOM 645 C C . CYS A 1 81 ? 8.458 -8.095 4.098 1.00 95.19 81 CYS A C 1
ATOM 647 O O . CYS A 1 81 ? 7.821 -7.119 3.716 1.00 95.19 81 CYS A O 1
ATOM 649 N N . ASN A 1 82 ? 7.949 -9.021 4.918 1.00 94.50 82 ASN A N 1
ATOM 650 C CA . ASN A 1 82 ? 6.599 -8.935 5.474 1.00 94.50 82 ASN A CA 1
ATOM 651 C C . ASN A 1 82 ? 6.423 -7.661 6.309 1.00 94.50 82 ASN A C 1
ATOM 653 O O . ASN A 1 82 ? 5.493 -6.901 6.069 1.00 94.50 82 ASN A O 1
ATOM 657 N N . ARG A 1 83 ? 7.354 -7.376 7.229 1.00 93.44 83 ARG A N 1
ATOM 658 C CA . ARG A 1 83 ? 7.301 -6.171 8.073 1.00 93.44 83 ARG A CA 1
ATOM 659 C C . ARG A 1 83 ? 7.312 -4.884 7.251 1.00 93.44 83 ARG A C 1
ATOM 661 O O . ARG A 1 83 ? 6.492 -4.005 7.497 1.00 93.44 83 ARG A O 1
ATOM 668 N N . LEU A 1 84 ? 8.221 -4.775 6.281 1.00 94.88 84 LEU A N 1
ATOM 669 C CA . LEU A 1 84 ? 8.328 -3.573 5.455 1.00 94.88 84 LEU A CA 1
ATOM 670 C C . LEU A 1 84 ? 7.128 -3.425 4.510 1.00 94.88 84 LEU A C 1
ATOM 672 O O . LEU A 1 84 ? 6.610 -2.323 4.372 1.00 94.88 84 LEU A O 1
ATOM 676 N N . SER A 1 85 ? 6.645 -4.527 3.925 1.00 95.44 85 SER A N 1
ATOM 677 C CA . SER A 1 85 ? 5.428 -4.534 3.101 1.00 95.44 85 SER A CA 1
ATOM 678 C C . SER A 1 85 ? 4.227 -4.036 3.895 1.00 95.44 85 SER A C 1
ATOM 680 O O . SER A 1 85 ? 3.533 -3.125 3.451 1.00 95.44 85 SER A O 1
ATOM 682 N N . SER A 1 86 ? 4.025 -4.575 5.102 1.00 92.62 86 SER A N 1
ATOM 683 C CA . SER A 1 86 ? 2.931 -4.161 5.975 1.00 92.62 86 SER A CA 1
ATOM 684 C C . SER A 1 86 ? 3.020 -2.687 6.361 1.00 92.62 86 SER A C 1
ATOM 686 O O . SER A 1 86 ? 2.016 -1.988 6.277 1.00 92.62 86 SER A O 1
ATOM 688 N N . SER A 1 87 ? 4.215 -2.204 6.715 1.00 91.62 87 SER A N 1
ATOM 689 C CA . SER A 1 87 ? 4.438 -0.790 7.043 1.00 91.62 87 SER A CA 1
ATOM 690 C C . SER A 1 87 ? 4.105 0.122 5.862 1.00 91.62 87 SER A C 1
ATOM 692 O O . SER A 1 87 ? 3.282 1.018 5.997 1.00 91.62 87 SER A O 1
ATOM 694 N N . MET A 1 88 ? 4.673 -0.140 4.679 1.00 94.44 88 MET A N 1
ATOM 695 C CA . MET A 1 88 ? 4.448 0.704 3.500 1.00 94.44 88 MET A CA 1
ATOM 696 C C . MET A 1 88 ? 2.994 0.669 3.026 1.00 94.44 88 MET A C 1
ATOM 698 O O . MET A 1 88 ? 2.463 1.681 2.573 1.00 94.44 88 MET A O 1
ATOM 702 N N . ALA A 1 89 ? 2.337 -0.488 3.127 1.00 94.06 89 ALA A N 1
ATOM 703 C CA . ALA A 1 89 ? 0.932 -0.613 2.780 1.00 94.06 89 ALA A CA 1
ATOM 704 C C . ALA A 1 89 ? 0.034 0.169 3.745 1.00 94.06 89 ALA A C 1
ATOM 706 O O . ALA A 1 89 ? -0.880 0.852 3.285 1.00 94.06 89 ALA A O 1
ATOM 707 N N . ALA A 1 90 ? 0.307 0.104 5.052 1.00 90.31 90 ALA A N 1
ATOM 708 C CA . ALA A 1 90 ? -0.406 0.890 6.054 1.00 90.31 90 ALA A CA 1
ATOM 709 C C . ALA A 1 90 ? -0.225 2.396 5.814 1.00 90.31 90 ALA A C 1
ATOM 711 O O . ALA A 1 90 ? -1.219 3.116 5.741 1.00 90.31 90 ALA A O 1
ATOM 712 N N . ASP A 1 91 ? 1.009 2.848 5.576 1.00 89.31 91 ASP A N 1
ATOM 713 C CA . ASP A 1 91 ? 1.307 4.255 5.285 1.00 89.31 91 ASP A CA 1
ATOM 714 C C . ASP A 1 91 ? 0.615 4.729 4.000 1.00 89.31 91 ASP A C 1
ATOM 716 O O . ASP A 1 91 ? 0.054 5.823 3.956 1.00 89.31 91 ASP A O 1
ATOM 720 N N . ALA A 1 92 ? 0.594 3.899 2.953 1.00 91.31 92 ALA A N 1
ATOM 721 C CA . ALA A 1 92 ? -0.086 4.221 1.700 1.00 91.31 92 ALA A CA 1
ATOM 722 C C . ALA A 1 92 ? -1.608 4.331 1.875 1.00 91.31 92 ALA A C 1
ATOM 724 O O . ALA A 1 92 ?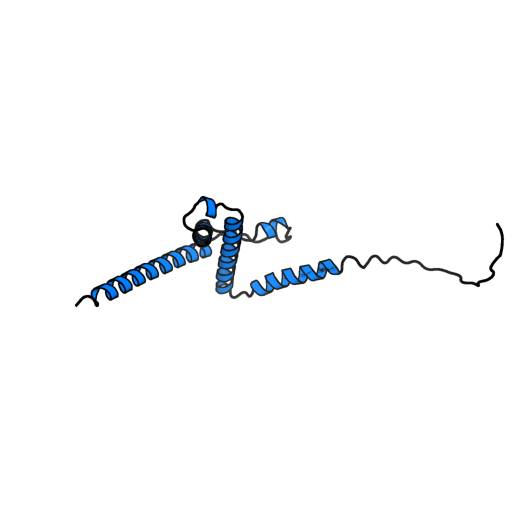 -2.227 5.235 1.312 1.00 91.31 92 ALA A O 1
ATOM 725 N N . ILE A 1 93 ? -2.215 3.429 2.657 1.00 90.31 93 ILE A N 1
ATOM 726 C CA . ILE A 1 93 ? -3.639 3.505 3.011 1.00 90.31 93 ILE A CA 1
ATOM 727 C C . ILE A 1 93 ? -3.903 4.800 3.768 1.00 90.31 93 ILE A C 1
ATOM 729 O O . ILE A 1 93 ? -4.807 5.544 3.398 1.00 90.31 93 ILE A O 1
ATOM 733 N N . PHE A 1 94 ? -3.107 5.069 4.798 1.00 85.50 94 PHE A N 1
ATOM 734 C CA . PHE A 1 94 ? -3.253 6.230 5.658 1.00 85.50 94 PHE A CA 1
ATOM 735 C C . PHE A 1 94 ? -3.134 7.536 4.866 1.00 85.50 94 PHE A C 1
ATOM 737 O O . PHE A 1 94 ? -4.082 8.313 4.823 1.00 85.50 94 PHE A O 1
ATOM 744 N N . ALA A 1 95 ? -2.044 7.720 4.117 1.00 84.00 95 ALA A N 1
ATOM 745 C CA . ALA A 1 95 ? -1.826 8.903 3.286 1.00 84.00 95 ALA A CA 1
ATOM 746 C C . ALA A 1 95 ? -2.964 9.126 2.278 1.00 84.00 95 ALA A C 1
ATOM 748 O O . ALA A 1 95 ? -3.419 10.253 2.063 1.00 84.00 95 ALA A O 1
ATOM 749 N N . TYR A 1 96 ? -3.458 8.052 1.661 1.00 84.31 96 TYR A N 1
ATOM 750 C CA . TYR A 1 96 ? -4.542 8.148 0.692 1.00 84.31 96 TYR A CA 1
ATOM 751 C C . TYR A 1 96 ? -5.904 8.440 1.343 1.00 84.31 96 TYR A C 1
ATOM 753 O O . TYR A 1 96 ? -6.703 9.208 0.814 1.00 84.31 96 TYR A O 1
ATOM 761 N N . VAL A 1 97 ? -6.197 7.846 2.498 1.00 79.94 97 VAL A N 1
ATOM 762 C CA . VAL A 1 97 ? -7.447 8.090 3.230 1.00 79.94 97 VAL A CA 1
ATOM 763 C C . VAL A 1 97 ? -7.482 9.502 3.815 1.00 79.94 97 VAL A C 1
ATOM 765 O O . VAL A 1 97 ? -8.523 10.158 3.747 1.00 79.94 97 VAL A O 1
ATOM 768 N N . ASP A 1 98 ? -6.361 9.980 4.343 1.00 72.19 98 ASP A N 1
ATOM 769 C CA . ASP A 1 98 ? -6.234 11.304 4.951 1.00 72.19 98 ASP A CA 1
ATOM 770 C C . ASP A 1 98 ? -6.404 12.411 3.917 1.00 72.19 98 ASP A C 1
ATOM 772 O O . ASP A 1 98 ? -7.203 13.330 4.110 1.00 72.19 98 ASP A O 1
ATOM 776 N N . THR A 1 99 ? -5.742 12.266 2.764 1.00 68.06 99 THR A N 1
ATOM 777 C CA . THR A 1 99 ? -5.882 13.204 1.640 1.00 68.06 99 THR A CA 1
ATOM 778 C C . THR A 1 99 ? -7.313 13.286 1.108 1.00 68.06 99 THR A C 1
ATOM 780 O O . THR A 1 99 ? -7.733 14.355 0.671 1.00 68.06 99 THR A O 1
ATOM 783 N N . LEU A 1 100 ? -8.096 12.204 1.174 1.00 68.88 100 LEU A N 1
ATOM 784 C CA . LEU A 1 100 ? -9.509 12.221 0.777 1.00 68.88 100 LEU A CA 1
ATOM 785 C C . LEU A 1 100 ? -10.436 12.840 1.824 1.00 68.88 100 LEU A C 1
ATOM 787 O O . LEU A 1 100 ? -11.444 13.446 1.464 1.00 68.88 100 LEU A O 1
ATOM 791 N N . ASN A 1 101 ? -10.129 12.655 3.106 1.00 66.38 101 ASN A N 1
ATOM 792 C CA . ASN A 1 101 ? -10.982 13.114 4.199 1.00 66.38 101 ASN A CA 1
ATOM 793 C C . ASN A 1 101 ? -10.644 14.534 4.671 1.00 66.38 101 ASN A C 1
ATOM 795 O O . ASN A 1 101 ? -11.412 15.094 5.454 1.00 66.38 101 ASN A O 1
ATOM 799 N N . GLY A 1 102 ? -9.514 15.099 4.228 1.00 58.75 102 GLY A N 1
ATOM 800 C CA . GLY A 1 102 ? -9.052 16.432 4.620 1.00 58.75 102 GLY A CA 1
ATOM 801 C C . GLY A 1 102 ? -8.741 16.551 6.114 1.00 58.75 102 GLY A C 1
ATOM 802 O O . GLY A 1 102 ? -8.809 17.647 6.663 1.00 58.75 102 GLY A O 1
ATOM 803 N N . LYS A 1 103 ? -8.468 15.427 6.786 1.00 59.09 103 LYS A N 1
ATOM 804 C CA . LYS A 1 103 ? -8.144 15.383 8.216 1.00 59.09 103 LYS A CA 1
ATOM 805 C C . LYS A 1 103 ? -6.632 15.297 8.389 1.00 59.09 103 LYS A C 1
ATOM 807 O O . LYS A 1 103 ? -5.984 14.509 7.712 1.00 59.09 103 LYS A O 1
ATOM 812 N N . GLU A 1 104 ? -6.087 16.071 9.322 1.00 56.31 104 GLU A N 1
ATOM 813 C CA . GLU A 1 104 ? -4.668 16.029 9.702 1.00 56.31 104 GLU A CA 1
ATOM 814 C C . GLU A 1 104 ? -4.382 14.907 10.716 1.00 56.31 104 GLU A C 1
ATOM 816 O O . GLU A 1 104 ? -3.749 15.102 11.751 1.00 56.31 104 GLU A O 1
ATOM 821 N N . THR A 1 105 ? -4.843 13.693 10.425 1.00 58.38 105 THR A N 1
ATOM 822 C CA . THR A 1 105 ? -4.739 12.537 11.331 1.00 58.38 105 THR A CA 1
ATOM 823 C C . THR A 1 105 ? -3.296 12.088 11.571 1.00 58.38 105 THR A C 1
ATOM 825 O O . THR A 1 105 ? -3.019 11.408 12.566 1.00 58.38 105 THR A O 1
ATOM 828 N N . LEU A 1 106 ? -2.346 12.494 10.715 1.00 59.75 106 LEU A N 1
ATOM 829 C CA . LEU A 1 106 ? -0.913 12.285 10.952 1.00 59.75 106 LEU A CA 1
ATOM 830 C C . LEU A 1 106 ? -0.435 13.071 12.178 1.00 59.75 106 LEU A C 1
ATOM 832 O O . LEU A 1 106 ? 0.271 12.515 13.017 1.00 59.75 106 LEU A O 1
ATOM 836 N N . HIS A 1 107 ? -0.841 14.339 12.299 1.00 57.91 107 HIS A N 1
ATOM 837 C CA . HIS A 1 107 ? -0.488 15.181 13.442 1.00 57.91 107 HIS A CA 1
ATOM 838 C C . HIS A 1 107 ? -1.121 14.657 14.732 1.00 57.91 107 HIS A C 1
ATOM 840 O O . HIS A 1 107 ? -0.451 14.649 15.764 1.00 57.91 107 HIS A O 1
ATOM 846 N N . ASP A 1 108 ? -2.342 14.121 14.659 1.00 59.34 108 ASP A N 1
ATOM 847 C CA . ASP A 1 108 ? -2.995 13.469 15.797 1.00 59.34 108 ASP A CA 1
ATOM 848 C C . ASP A 1 108 ? -2.249 12.195 16.224 1.00 59.34 108 ASP A C 1
ATOM 850 O O . ASP A 1 108 ? -1.958 12.010 17.403 1.00 59.34 108 ASP A O 1
ATOM 854 N N . THR A 1 109 ? -1.867 11.332 15.277 1.00 62.38 109 THR A N 1
ATOM 855 C CA . THR A 1 109 ? -1.170 10.065 15.571 1.00 62.38 109 THR A CA 1
ATOM 856 C C . THR A 1 109 ? 0.230 10.307 16.135 1.00 62.38 109 THR A C 1
ATOM 858 O O . THR A 1 109 ? 0.607 9.720 17.150 1.00 62.38 109 THR A O 1
ATOM 861 N N . VAL A 1 110 ? 0.996 11.211 15.516 1.00 62.47 110 VAL A N 1
ATOM 862 C CA . VAL A 1 110 ? 2.316 11.627 16.010 1.00 62.47 110 VAL A CA 1
ATOM 863 C C . VAL A 1 110 ? 2.175 12.304 17.375 1.00 62.47 110 VAL A C 1
ATOM 865 O O . VAL A 1 110 ? 2.904 11.959 18.303 1.00 62.47 110 VAL A O 1
ATOM 868 N N .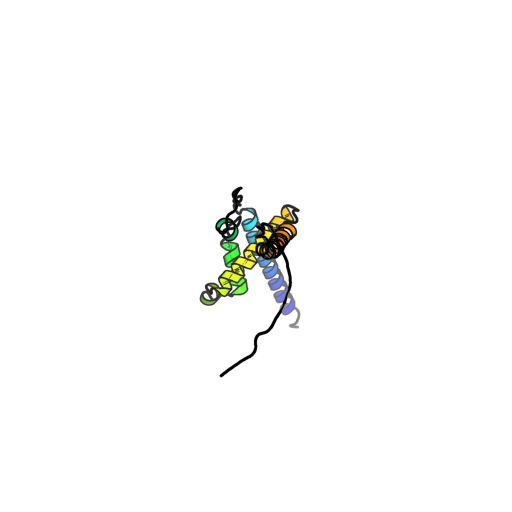 GLY A 1 111 ? 1.197 13.199 17.537 1.00 64.88 111 GLY A N 1
ATOM 869 C CA . GLY A 1 111 ? 0.894 13.858 18.806 1.00 64.88 111 GLY A CA 1
ATOM 870 C C . GLY A 1 111 ? 0.588 12.866 19.930 1.00 64.88 111 GLY A C 1
ATOM 871 O O . GLY A 1 111 ? 1.163 12.980 21.010 1.00 64.88 111 GLY A O 1
ATOM 872 N N . ILE A 1 112 ? -0.236 11.847 19.667 1.00 69.62 112 ILE A N 1
ATOM 873 C CA . ILE A 1 112 ? -0.571 10.785 20.629 1.00 69.62 112 ILE A CA 1
ATOM 874 C C . ILE A 1 112 ? 0.670 9.967 21.019 1.00 69.62 112 ILE A C 1
ATOM 876 O O . ILE A 1 112 ? 0.850 9.649 22.196 1.00 69.62 112 ILE A O 1
ATOM 880 N N . ILE A 1 113 ? 1.544 9.626 20.066 1.00 67.50 113 ILE A N 1
ATOM 881 C CA . ILE A 1 113 ? 2.779 8.879 20.357 1.00 67.50 113 ILE A CA 1
ATOM 882 C C . ILE A 1 113 ? 3.707 9.703 21.257 1.00 67.50 113 ILE A C 1
ATOM 884 O O . ILE A 1 113 ? 4.185 9.184 22.263 1.00 67.50 113 ILE A O 1
ATOM 888 N N . TYR A 1 114 ? 3.921 10.984 20.946 1.00 60.25 114 TYR A N 1
ATOM 889 C CA . TYR A 1 114 ? 4.800 11.847 21.741 1.00 60.25 114 TYR A CA 1
ATOM 890 C C . TYR A 1 114 ? 4.231 12.157 23.132 1.00 60.25 114 TYR A C 1
ATOM 892 O O . TYR A 1 114 ? 4.965 12.087 24.114 1.00 60.25 114 TYR A O 1
ATOM 900 N N . GLN A 1 115 ? 2.921 12.386 23.256 1.00 66.69 115 GLN A N 1
ATOM 901 C CA . GLN A 1 115 ? 2.272 12.576 24.562 1.00 66.69 115 GLN A CA 1
ATOM 902 C C . GLN A 1 115 ? 2.388 11.335 25.464 1.00 66.69 115 GLN A C 1
ATOM 904 O O . GLN A 1 115 ? 2.501 11.458 26.683 1.00 66.69 115 GLN A O 1
AT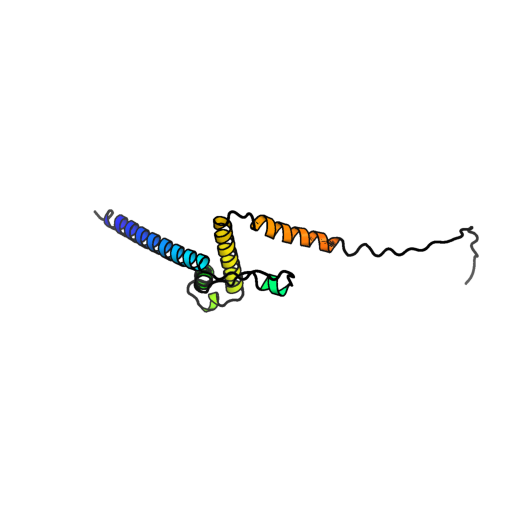OM 909 N N . ASN A 1 116 ? 2.397 10.130 24.888 1.00 57.94 116 ASN A N 1
ATOM 910 C CA . ASN A 1 116 ? 2.569 8.889 25.647 1.00 57.94 116 ASN A CA 1
ATOM 911 C C . ASN A 1 116 ? 4.018 8.628 26.092 1.00 57.94 116 ASN A C 1
ATOM 913 O O . ASN A 1 116 ? 4.224 7.881 27.048 1.00 57.94 116 ASN A O 1
ATOM 917 N N . ILE A 1 117 ? 5.013 9.234 25.438 1.00 59.78 117 ILE A N 1
ATOM 918 C CA . ILE A 1 117 ? 6.427 9.116 25.828 1.00 59.78 117 ILE A CA 1
ATOM 919 C C . ILE A 1 117 ? 6.714 9.966 27.078 1.00 59.78 117 ILE A C 1
ATOM 921 O O . ILE A 1 117 ? 7.419 9.509 27.980 1.00 59.78 117 ILE A O 1
ATOM 925 N N . ASP A 1 118 ? 6.100 11.145 27.191 1.00 56.47 118 ASP A N 1
ATOM 926 C CA . ASP A 1 118 ? 6.336 12.055 28.321 1.00 56.47 118 ASP A CA 1
ATOM 927 C C . ASP A 1 118 ? 5.562 11.651 29.590 1.00 56.47 118 ASP A C 1
ATOM 929 O O . ASP A 1 118 ? 6.073 11.781 30.706 1.00 56.47 118 ASP A O 1
ATOM 933 N N . ASN A 1 119 ? 4.367 11.067 29.447 1.00 52.69 119 ASN A N 1
ATOM 934 C CA . ASN A 1 119 ? 3.536 10.679 30.595 1.00 52.69 119 ASN A CA 1
ATOM 935 C C . ASN A 1 119 ? 4.073 9.471 31.385 1.00 52.69 119 ASN A C 1
ATOM 937 O O . ASN A 1 119 ? 3.784 9.352 32.574 1.00 52.69 119 ASN A O 1
ATOM 941 N N . ASN A 1 120 ? 4.882 8.598 30.774 1.00 51.19 120 ASN A N 1
ATOM 942 C CA . ASN A 1 120 ? 5.483 7.456 31.478 1.00 51.19 120 ASN A CA 1
ATOM 943 C C . ASN A 1 120 ? 6.749 7.839 32.276 1.00 51.19 120 ASN A C 1
ATOM 945 O O . ASN A 1 120 ? 7.279 7.023 33.023 1.00 51.19 120 ASN A O 1
ATOM 949 N N . SER A 1 121 ? 7.227 9.082 32.136 1.00 54.03 121 SER A N 1
ATOM 950 C CA . SER A 1 121 ? 8.380 9.611 32.882 1.00 54.03 121 SER A CA 1
ATOM 951 C C . SER A 1 121 ? 7.978 10.375 34.153 1.00 54.03 121 SER A C 1
ATOM 953 O O . SER A 1 121 ? 8.848 10.774 34.923 1.00 54.03 121 SER A O 1
ATOM 955 N N . GLN A 1 122 ? 6.678 10.596 34.393 1.00 49.22 122 GLN A N 1
ATOM 956 C CA . GLN A 1 122 ? 6.180 11.344 35.560 1.00 49.22 122 GLN A CA 1
ATOM 957 C C . GLN A 1 122 ? 5.440 10.491 36.601 1.00 49.22 122 GLN A C 1
ATOM 959 O O . GLN A 1 122 ? 5.132 10.984 37.685 1.00 49.22 122 GLN A O 1
ATOM 964 N N . SER A 1 123 ? 5.182 9.211 36.330 1.00 46.31 123 SER A N 1
ATOM 965 C CA . SER A 1 123 ? 4.441 8.330 37.244 1.00 46.31 123 SER A CA 1
ATOM 966 C C . SER A 1 123 ? 5.281 7.653 38.340 1.00 46.31 123 SER A C 1
ATOM 968 O O . SER A 1 123 ? 4.706 6.934 39.150 1.00 46.31 123 SER A O 1
ATOM 970 N N . GLU A 1 124 ? 6.599 7.891 38.430 1.00 48.38 124 GLU A N 1
ATOM 971 C CA . GLU A 1 124 ? 7.464 7.295 39.476 1.00 48.38 124 GLU A CA 1
ATOM 972 C C . GLU A 1 124 ? 7.887 8.245 40.620 1.00 48.38 124 GLU A C 1
ATOM 974 O O . GLU A 1 124 ? 8.669 7.839 41.474 1.00 48.38 124 GLU A O 1
ATOM 979 N N . LEU A 1 125 ? 7.375 9.483 40.712 1.00 41.62 125 LEU A N 1
ATOM 980 C CA . LEU A 1 125 ? 7.826 10.436 41.752 1.00 41.62 125 LEU A CA 1
ATOM 981 C C . LEU A 1 125 ? 6.775 10.917 42.761 1.00 41.62 125 LEU A C 1
ATOM 983 O O . LEU A 1 125 ? 7.108 11.744 43.602 1.00 41.62 125 LEU A O 1
ATOM 987 N N . ASN A 1 126 ? 5.553 10.381 42.764 1.00 42.75 126 ASN A N 1
ATOM 988 C CA . ASN A 1 126 ? 4.533 10.794 43.735 1.00 42.75 126 ASN A CA 1
ATOM 989 C C . ASN A 1 126 ? 3.959 9.601 44.516 1.00 42.75 126 ASN A C 1
ATOM 991 O O . ASN A 1 126 ? 2.855 9.135 44.245 1.00 42.75 126 ASN A O 1
ATOM 995 N N . GLN A 1 127 ? 4.714 9.135 45.512 1.0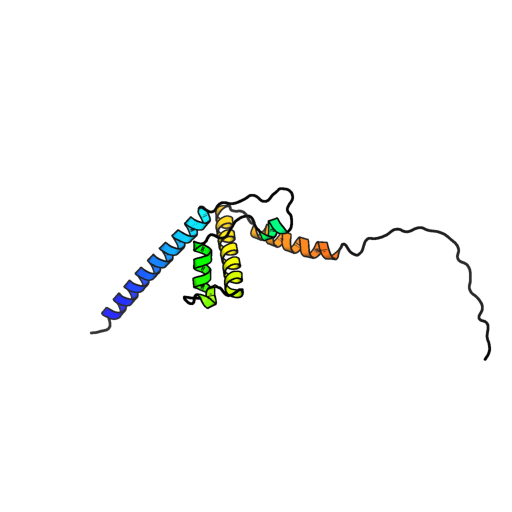0 40.97 127 GLN A N 1
ATOM 996 C CA . GLN A 1 127 ? 4.147 8.617 46.761 1.00 40.97 127 GLN A CA 1
ATOM 997 C C . GLN A 1 127 ? 4.721 9.463 47.902 1.00 40.97 127 GLN A C 1
ATOM 999 O O . GLN A 1 127 ? 5.836 9.236 48.365 1.00 40.97 127 GLN A O 1
ATOM 1004 N N . ASP A 1 128 ? 3.960 10.490 48.272 1.00 45.12 128 ASP A N 1
ATOM 1005 C CA . ASP A 1 128 ? 4.056 11.200 49.543 1.00 45.12 128 ASP A CA 1
ATOM 1006 C C . ASP A 1 128 ? 3.008 10.586 50.475 1.00 45.12 128 ASP A C 1
ATOM 1008 O O . ASP A 1 128 ? 1.872 10.390 50.053 1.00 45.12 128 ASP A O 1
ATOM 1012 N N . ASP A 1 129 ? 3.405 10.279 51.705 1.00 39.59 129 ASP A N 1
ATOM 1013 C CA . ASP A 1 129 ? 2.515 10.190 52.862 1.00 39.59 129 ASP A CA 1
ATOM 1014 C C . ASP A 1 129 ? 3.376 10.475 54.103 1.00 39.59 129 ASP A C 1
ATOM 1016 O O . ASP A 1 129 ? 4.078 9.613 54.640 1.00 39.59 129 ASP A O 1
ATOM 1020 N N . GLY A 1 130 ? 3.378 11.741 54.521 1.00 40.06 130 GLY A N 1
ATOM 1021 C CA . GLY A 1 130 ? 4.036 12.204 55.738 1.00 40.06 130 GLY A CA 1
ATOM 1022 C C . GLY A 1 130 ? 3.279 11.863 57.027 1.00 40.06 130 GLY A C 1
ATOM 1023 O O . GLY A 1 130 ? 2.083 11.588 57.016 1.00 40.06 130 GLY A O 1
ATOM 1024 N N . ASN A 1 131 ? 3.965 11.978 58.171 1.00 34.25 131 ASN A N 1
ATOM 1025 C CA . ASN A 1 131 ? 3.360 12.529 59.386 1.00 34.25 131 ASN A CA 1
ATOM 1026 C C . ASN A 1 131 ? 4.424 13.047 60.371 1.00 34.25 131 ASN A C 1
ATOM 1028 O O . ASN A 1 131 ? 5.487 12.451 60.546 1.00 34.25 131 ASN A O 1
ATOM 1032 N N . ALA A 1 132 ? 4.107 14.176 60.995 1.00 38.16 132 ALA A N 1
ATOM 1033 C CA . ALA A 1 132 ? 4.932 14.954 61.903 1.00 38.16 132 ALA A CA 1
ATOM 1034 C C . ALA A 1 132 ? 4.953 14.382 63.335 1.00 38.16 132 ALA A C 1
ATOM 1036 O O . ALA A 1 132 ? 3.965 13.820 63.793 1.00 38.16 132 ALA A O 1
ATOM 1037 N N . GLU A 1 133 ? 6.061 14.575 64.059 1.00 33.25 133 GLU A N 1
ATOM 1038 C CA . GLU A 1 133 ? 6.140 15.434 65.257 1.00 33.25 133 GLU A CA 1
ATOM 1039 C C . GLU A 1 133 ? 7.338 15.088 66.170 1.00 33.25 133 GLU A C 1
ATOM 1041 O O . GLU A 1 133 ? 7.522 13.968 66.634 1.00 33.25 133 GLU A O 1
ATOM 1046 N N . ASN A 1 134 ? 8.043 16.166 66.523 1.00 32.25 134 ASN A N 1
ATOM 1047 C CA . ASN A 1 134 ? 8.621 16.492 67.827 1.00 32.25 134 ASN A CA 1
ATOM 1048 C C . ASN A 1 134 ? 10.066 16.137 68.235 1.00 32.25 134 ASN A C 1
ATOM 1050 O O . ASN A 1 134 ? 10.511 14.997 68.297 1.00 32.25 134 ASN A O 1
ATOM 1054 N N . SER A 1 135 ? 10.688 17.206 68.752 1.00 37.00 135 SER A N 1
ATOM 1055 C CA . SER A 1 135 ? 11.787 17.295 69.722 1.00 37.00 135 SER A CA 1
ATOM 1056 C C . SER A 1 135 ? 13.226 17.059 69.241 1.00 37.00 135 SER A C 1
ATOM 1058 O O . SER A 1 135 ? 13.787 15.973 69.312 1.00 37.00 135 SER A O 1
ATOM 1060 N N . SER A 1 136 ? 13.896 18.155 68.877 1.00 39.56 136 SER A N 1
ATOM 1061 C CA . SER A 1 136 ? 15.316 18.333 69.204 1.00 39.56 136 SER A CA 1
ATOM 1062 C C . SER A 1 136 ? 15.467 18.414 70.734 1.00 39.56 136 SER A C 1
ATOM 1064 O O . SER A 1 136 ? 14.598 18.993 71.393 1.00 39.56 136 SER A O 1
ATOM 1066 N N . PRO A 1 137 ? 16.529 17.829 71.329 1.00 37.75 137 PRO A N 1
ATOM 1067 C CA . PRO A 1 137 ? 17.653 18.694 71.710 1.00 37.75 137 PRO A CA 1
ATOM 1068 C C . PRO A 1 137 ? 19.055 18.015 71.764 1.00 37.75 137 PRO A C 1
ATOM 1070 O O . PRO A 1 137 ? 19.213 16.870 72.167 1.00 37.75 137 PRO A O 1
ATOM 1073 N N . THR A 1 138 ? 20.091 18.813 71.459 1.00 34.97 138 THR A N 1
ATOM 1074 C CA . THR A 1 138 ? 21.486 18.786 71.992 1.00 34.97 138 THR A CA 1
ATOM 1075 C C . THR A 1 138 ? 22.390 17.532 71.892 1.00 34.97 138 THR A C 1
ATOM 1077 O O . THR A 1 138 ? 22.218 16.543 72.590 1.00 34.97 138 THR A O 1
ATOM 1080 N N . ARG A 1 139 ? 23.510 17.685 71.159 1.00 34.00 139 ARG A N 1
ATOM 1081 C CA . ARG A 1 139 ? 24.845 17.056 71.394 1.00 34.00 139 ARG A CA 1
ATOM 1082 C C . ARG A 1 139 ? 25.459 17.675 72.679 1.00 34.00 139 ARG A C 1
ATOM 1084 O O . ARG A 1 139 ? 25.207 18.873 72.829 1.00 34.00 139 ARG A O 1
ATOM 1091 N N . PRO A 1 140 ? 26.244 1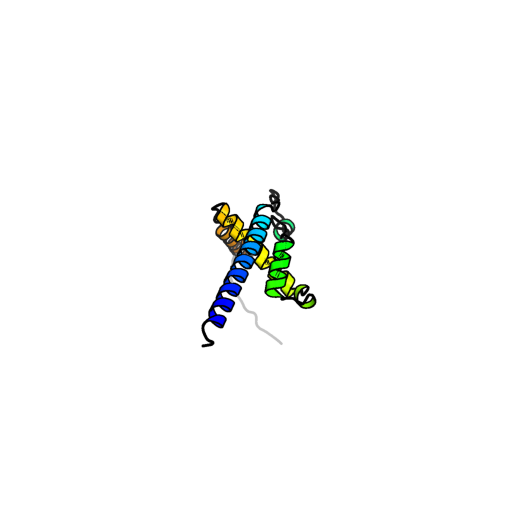7.015 73.584 1.00 40.25 140 PRO A N 1
ATOM 1092 C CA . PRO A 1 140 ? 27.418 16.103 73.412 1.00 40.25 140 PRO A CA 1
ATOM 1093 C C . PRO A 1 140 ? 27.435 14.935 74.468 1.00 40.25 140 PRO A C 1
ATOM 1095 O O . PRO A 1 140 ? 26.374 14.704 75.040 1.00 40.25 140 PRO A O 1
ATOM 1098 N N . PRO A 1 141 ? 28.531 14.196 74.819 1.00 40.44 141 PRO A N 1
ATOM 1099 C CA . PRO A 1 141 ? 29.923 14.155 74.339 1.00 40.44 141 PRO A CA 1
ATOM 1100 C C . PRO A 1 141 ? 30.441 12.763 73.899 1.00 40.44 141 PRO A C 1
ATOM 1102 O O . PRO A 1 141 ? 29.827 11.722 74.120 1.00 40.44 141 PRO A O 1
ATOM 1105 N N . GLN A 1 142 ? 31.622 12.782 73.277 1.00 48.81 142 GLN A N 1
ATOM 1106 C CA . GLN A 1 142 ? 32.453 11.615 72.976 1.00 48.81 142 GLN A CA 1
ATOM 1107 C C . GLN A 1 142 ? 32.903 10.917 74.269 1.00 48.81 142 GLN A C 1
ATOM 1109 O O . GLN A 1 142 ? 33.257 11.588 75.240 1.00 48.81 142 GLN A O 1
ATOM 1114 N N . LYS A 1 143 ? 32.950 9.582 74.248 1.00 43.16 143 LYS A N 1
ATOM 1115 C CA . LYS A 1 143 ? 33.770 8.793 75.169 1.00 43.16 143 LYS A CA 1
ATOM 1116 C C . LYS A 1 143 ? 34.785 7.972 74.383 1.00 43.16 143 LYS A C 1
ATOM 1118 O O . LYS A 1 143 ? 34.433 7.144 73.551 1.00 43.16 143 LYS A O 1
ATOM 1123 N N . GLU A 1 144 ? 36.026 8.320 74.673 1.00 38.84 144 GLU A N 1
ATOM 1124 C CA . GLU A 1 144 ? 37.262 7.559 74.589 1.00 38.84 144 GLU A CA 1
ATOM 1125 C C . GLU A 1 144 ? 37.138 6.083 75.022 1.00 38.84 144 GLU A C 1
ATOM 1127 O O . GLU A 1 144 ? 36.416 5.767 75.971 1.00 38.84 144 GLU A O 1
ATOM 1132 N N . ASN A 1 145 ? 37.966 5.267 74.355 1.00 35.78 145 ASN A N 1
ATOM 1133 C CA . ASN A 1 145 ? 38.890 4.270 74.914 1.00 35.78 145 ASN A CA 1
ATOM 1134 C C . ASN A 1 145 ? 38.668 2.755 74.732 1.00 35.78 145 ASN A C 1
ATOM 1136 O O . ASN A 1 145 ? 37.648 2.196 75.125 1.00 35.78 145 ASN A O 1
ATOM 1140 N N . ASP A 1 146 ? 39.778 2.167 74.249 1.00 39.09 146 ASP A N 1
ATOM 1141 C CA . ASP A 1 146 ? 40.401 0.870 74.560 1.00 39.09 146 ASP A CA 1
ATOM 1142 C C . ASP A 1 146 ? 39.648 -0.388 74.067 1.00 39.09 146 ASP A C 1
ATOM 1144 O O . ASP A 1 146 ? 38.477 -0.586 74.368 1.00 39.09 146 ASP A O 1
ATOM 1148 N N . LEU A 1 147 ? 40.226 -1.301 73.273 1.00 36.78 147 LEU A N 1
ATOM 1149 C CA . LEU A 1 147 ? 41.584 -1.860 73.244 1.00 36.78 147 LEU A CA 1
ATOM 1150 C C . LEU A 1 147 ? 41.907 -2.432 71.847 1.00 36.78 147 LEU A C 1
ATOM 1152 O O . LEU A 1 147 ? 40.956 -2.915 71.187 1.00 36.78 147 LEU A O 1
#